Protein AF-A0A0D0E7D3-F1 (afdb_monomer_lite)

Organism: NCBI:txid930991

Structure (mmCIF, N/CA/C/O backbone):
data_AF-A0A0D0E7D3-F1
#
_entry.id   AF-A0A0D0E7D3-F1
#
loop_
_atom_site.group_PDB
_atom_site.id
_atom_site.type_symbol
_atom_site.label_atom_id
_atom_site.label_alt_id
_atom_site.label_comp_id
_atom_site.label_asym_id
_atom_site.label_entity_id
_atom_site.label_seq_id
_atom_site.pdbx_PDB_ins_code
_atom_site.Cartn_x
_atom_site.Cartn_y
_atom_site.Cartn_z
_atom_site.occupancy
_atom_site.B_iso_or_equiv
_atom_site.auth_seq_id
_atom_site.auth_comp_id
_atom_site.auth_asym_id
_atom_site.auth_atom_id
_atom_site.pdbx_PDB_model_num
ATOM 1 N N . MET A 1 1 ? -4.359 12.459 3.719 1.00 89.69 1 MET A N 1
ATOM 2 C CA . MET A 1 1 ? -4.487 11.232 4.545 1.00 89.69 1 MET A CA 1
ATOM 3 C C . MET A 1 1 ? -4.827 9.984 3.732 1.00 89.69 1 MET A C 1
ATOM 5 O O . MET A 1 1 ? -3.896 9.246 3.468 1.00 89.69 1 MET A O 1
ATOM 9 N N . LYS A 1 2 ? -6.066 9.722 3.268 1.00 94.12 2 LYS A N 1
ATOM 10 C CA . LYS A 1 2 ? -6.368 8.498 2.468 1.00 94.12 2 LYS A CA 1
ATOM 11 C C . LYS A 1 2 ? -5.427 8.306 1.263 1.00 94.12 2 LYS A C 1
ATOM 13 O O . LYS A 1 2 ? -4.847 7.239 1.089 1.00 94.12 2 LYS A O 1
ATOM 18 N N . HIS A 1 3 ? -5.173 9.385 0.521 1.00 94.94 3 HIS A N 1
ATOM 19 C CA . HIS A 1 3 ? -4.206 9.424 -0.584 1.00 94.94 3 HIS A CA 1
ATOM 20 C C . HIS A 1 3 ? -2.743 9.122 -0.179 1.00 94.94 3 HIS A C 1
ATOM 22 O O . HIS A 1 3 ? -1.951 8.769 -1.042 1.00 94.94 3 HIS A O 1
ATOM 28 N N . MET A 1 4 ? -2.364 9.238 1.103 1.00 94.81 4 MET A N 1
ATOM 29 C CA . MET A 1 4 ? -1.001 8.936 1.580 1.00 94.81 4 MET A CA 1
ATOM 30 C C . MET A 1 4 ? -0.790 7.422 1.595 1.00 94.81 4 MET A C 1
ATOM 32 O O . MET A 1 4 ? 0.159 6.934 0.995 1.00 94.81 4 MET A O 1
ATOM 36 N N . VAL A 1 5 ? -1.740 6.678 2.175 1.00 94.38 5 VAL A N 1
ATOM 37 C CA . VAL A 1 5 ? -1.776 5.206 2.121 1.00 94.38 5 VAL A CA 1
ATOM 38 C C . VAL A 1 5 ? -1.845 4.723 0.668 1.00 94.38 5 VAL A C 1
ATOM 40 O O . VAL A 1 5 ? -1.131 3.798 0.293 1.00 94.38 5 VAL A O 1
ATOM 43 N N . GLN A 1 6 ? -2.645 5.387 -0.175 1.00 95.06 6 GLN A N 1
ATOM 44 C CA . GLN A 1 6 ? -2.714 5.086 -1.607 1.00 95.06 6 GLN A CA 1
ATOM 45 C C . GLN A 1 6 ? -1.361 5.266 -2.307 1.00 95.06 6 GLN A C 1
ATOM 47 O O . GLN A 1 6 ? -0.907 4.346 -2.983 1.00 95.06 6 GLN A O 1
ATOM 52 N N . GLY A 1 7 ? -0.721 6.428 -2.145 1.00 94.69 7 GLY A N 1
ATOM 53 C CA . GLY A 1 7 ? 0.559 6.749 -2.777 1.00 94.69 7 GLY A CA 1
ATOM 54 C C . GLY A 1 7 ? 1.686 5.837 -2.301 1.00 94.69 7 GLY A C 1
ATOM 55 O O . GLY A 1 7 ? 2.396 5.279 -3.131 1.00 94.69 7 GLY A O 1
ATOM 56 N N . PHE A 1 8 ? 1.781 5.611 -0.987 1.00 94.19 8 PHE A N 1
ATOM 57 C CA . PHE A 1 8 ? 2.756 4.714 -0.364 1.00 94.19 8 PHE A CA 1
ATOM 58 C C . PHE A 1 8 ? 2.651 3.289 -0.925 1.00 94.19 8 PHE A C 1
ATOM 60 O O . PHE A 1 8 ? 3.599 2.781 -1.521 1.00 94.19 8 PHE A O 1
ATOM 67 N N . ILE A 1 9 ? 1.469 2.668 -0.839 1.00 93.94 9 ILE A N 1
ATOM 68 C CA . ILE A 1 9 ? 1.254 1.311 -1.361 1.00 93.94 9 ILE A CA 1
ATOM 69 C C . ILE A 1 9 ? 1.471 1.252 -2.883 1.00 93.94 9 ILE A C 1
ATOM 71 O O . ILE A 1 9 ? 2.051 0.286 -3.370 1.00 93.94 9 ILE A O 1
ATOM 75 N N . THR A 1 10 ? 1.068 2.279 -3.640 1.00 93.81 10 THR A N 1
ATOM 76 C CA . THR A 1 10 ? 1.276 2.316 -5.102 1.00 93.81 10 THR A CA 1
ATOM 77 C C . THR A 1 10 ? 2.759 2.400 -5.466 1.00 93.81 10 THR A C 1
ATOM 79 O O . THR A 1 10 ? 3.205 1.668 -6.346 1.00 93.81 10 THR A O 1
ATOM 82 N N . PHE A 1 11 ? 3.542 3.226 -4.766 1.00 91.50 11 PHE A N 1
ATOM 83 C CA . PHE A 1 11 ? 4.996 3.303 -4.934 1.00 91.50 11 PHE A CA 1
ATOM 84 C C . PHE A 1 11 ? 5.655 1.945 -4.653 1.00 91.50 11 PHE A C 1
ATOM 86 O O . PHE A 1 11 ? 6.347 1.398 -5.515 1.00 91.50 11 PHE A O 1
ATOM 93 N N . HIS A 1 12 ? 5.353 1.343 -3.498 1.00 92.00 12 HIS A N 1
ATOM 94 C CA . HIS A 1 12 ? 5.897 0.037 -3.123 1.00 92.00 12 HIS A CA 1
ATOM 95 C C . HIS A 1 12 ? 5.399 -1.129 -4.001 1.00 92.00 12 HIS A C 1
ATOM 97 O O . HIS A 1 12 ? 6.073 -2.153 -4.046 1.00 92.00 12 HIS A O 1
ATOM 103 N N . TYR A 1 13 ? 4.271 -0.999 -4.713 1.00 92.31 13 TYR A N 1
ATOM 104 C CA . TYR A 1 13 ? 3.780 -2.001 -5.675 1.00 92.31 13 TYR A CA 1
ATOM 105 C C . TYR A 1 13 ? 4.429 -1.876 -7.063 1.00 92.31 13 TYR A C 1
ATOM 107 O O . TYR A 1 13 ? 4.732 -2.881 -7.711 1.00 92.31 13 TYR A O 1
ATOM 115 N N . ARG A 1 14 ? 4.676 -0.644 -7.530 1.00 90.19 14 ARG A N 1
ATOM 116 C CA . ARG A 1 14 ? 5.317 -0.382 -8.833 1.00 90.19 14 ARG A CA 1
ATOM 117 C C . ARG A 1 14 ? 6.794 -0.785 -8.849 1.00 90.19 14 ARG A C 1
ATOM 119 O O . ARG A 1 14 ? 7.278 -1.275 -9.864 1.00 90.19 14 ARG A O 1
ATOM 126 N N . ARG A 1 15 ? 7.492 -0.643 -7.716 1.00 84.88 15 ARG A N 1
ATOM 127 C CA . ARG A 1 15 ? 8.925 -0.968 -7.572 1.00 84.88 15 ARG A CA 1
ATOM 128 C C . ARG A 1 15 ? 9.262 -2.438 -7.929 1.00 84.88 15 ARG A C 1
ATOM 130 O O . ARG A 1 15 ? 10.074 -2.618 -8.829 1.00 84.88 15 ARG A O 1
ATOM 137 N N . PRO A 1 16 ? 8.630 -3.476 -7.337 1.00 82.88 16 PRO A N 1
ATOM 138 C CA . PRO A 1 16 ? 8.908 -4.884 -7.658 1.00 82.88 16 PRO A CA 1
ATOM 139 C C . PRO A 1 16 ? 8.237 -5.403 -8.939 1.00 82.88 16 PRO A C 1
ATOM 141 O O . PRO A 1 16 ? 8.592 -6.484 -9.394 1.00 82.88 16 PRO A O 1
ATOM 144 N N . SER A 1 17 ? 7.265 -4.682 -9.509 1.00 82.88 17 SER A N 1
ATOM 145 C CA . SER A 1 17 ? 6.612 -5.074 -10.770 1.00 82.88 17 SER A CA 1
ATOM 146 C C . SER A 1 17 ? 7.291 -4.499 -12.016 1.00 82.88 17 SER A C 1
ATOM 148 O O . SER A 1 17 ? 6.974 -4.905 -13.129 1.00 82.88 17 SER A O 1
ATOM 150 N N . GLY A 1 18 ? 8.166 -3.496 -11.868 1.00 79.44 18 GLY A N 1
ATOM 151 C CA . GLY A 1 18 ? 8.759 -2.744 -12.985 1.00 79.44 18 GLY A CA 1
ATOM 152 C C . GLY A 1 18 ? 7.759 -1.897 -13.795 1.00 79.44 18 GLY A C 1
ATOM 153 O O . GLY A 1 18 ? 8.159 -1.078 -14.626 1.00 79.44 18 GLY A O 1
ATOM 154 N N . MET A 1 19 ? 6.454 -2.049 -13.549 1.00 80.62 19 MET A N 1
ATOM 155 C CA . MET A 1 19 ? 5.384 -1.373 -14.272 1.00 80.62 19 MET A CA 1
ATOM 156 C C . MET A 1 19 ? 5.261 0.079 -13.803 1.00 80.62 19 MET A C 1
ATOM 158 O O . MET A 1 19 ? 4.629 0.360 -12.783 1.00 80.62 19 MET A O 1
ATOM 162 N N . LYS A 1 20 ? 5.806 1.018 -14.588 1.00 77.81 20 LYS A N 1
ATOM 163 C CA . LYS A 1 20 ? 5.724 2.470 -14.319 1.00 77.81 20 LYS A CA 1
ATOM 164 C C . LYS A 1 20 ? 4.307 2.947 -14.011 1.00 77.81 20 LYS A C 1
ATOM 166 O O . LYS A 1 20 ? 4.143 3.770 -13.117 1.00 77.81 20 LYS A O 1
ATOM 171 N N . ASP A 1 21 ? 3.315 2.372 -14.689 1.00 80.38 21 ASP A N 1
ATOM 172 C CA . ASP A 1 21 ? 1.892 2.703 -14.565 1.00 80.38 21 ASP A CA 1
ATOM 173 C C . ASP A 1 21 ? 1.055 1.587 -13.923 1.00 80.38 21 ASP A C 1
ATOM 175 O O . ASP A 1 21 ? -0.174 1.612 -13.971 1.00 80.38 21 ASP A O 1
ATOM 179 N N . GLY A 1 22 ? 1.709 0.628 -13.254 1.00 81.56 22 GLY A N 1
ATOM 180 C CA . GLY A 1 22 ? 1.050 -0.486 -12.572 1.00 81.56 22 GLY A CA 1
ATOM 181 C C . GLY A 1 22 ? -0.048 -0.014 -11.614 1.00 81.56 22 GLY A C 1
ATOM 182 O O . GLY A 1 22 ? 0.172 0.871 -10.778 1.00 81.56 22 GLY A O 1
ATOM 183 N N . SER A 1 23 ? -1.240 -0.596 -11.749 1.00 89.38 23 SER A N 1
ATOM 184 C CA . SER A 1 23 ? -2.366 -0.363 -10.843 1.00 89.38 23 SER A CA 1
ATOM 185 C C . SER A 1 23 ? -2.335 -1.375 -9.701 1.00 89.38 23 SER A C 1
ATOM 187 O O . SER A 1 23 ? -2.056 -2.554 -9.917 1.00 89.38 23 SER A O 1
ATOM 189 N N . VAL A 1 24 ? -2.616 -0.920 -8.480 1.00 92.75 24 VAL A N 1
ATOM 190 C CA . VAL A 1 24 ? -2.632 -1.778 -7.289 1.00 92.75 24 VAL A CA 1
ATOM 191 C C . VAL A 1 24 ? -3.902 -2.646 -7.307 1.00 92.75 24 VAL A C 1
ATOM 193 O O . VAL A 1 24 ? -5.003 -2.089 -7.324 1.00 92.75 24 VAL A O 1
ATOM 196 N N . PRO A 1 25 ? -3.802 -3.989 -7.254 1.00 93.44 25 PRO A N 1
ATOM 197 C CA . PRO A 1 25 ? -4.956 -4.890 -7.269 1.00 93.44 25 PRO A CA 1
ATOM 198 C C . PRO A 1 25 ? -5.633 -4.943 -5.886 1.00 93.44 25 PRO A C 1
ATOM 200 O O . PRO A 1 25 ? -5.600 -5.956 -5.188 1.00 93.44 25 PRO A O 1
ATOM 203 N N . TRP A 1 26 ? -6.225 -3.821 -5.456 1.00 93.94 26 TRP A N 1
ATOM 204 C CA . TRP A 1 26 ? -6.774 -3.618 -4.105 1.00 93.94 26 TRP A CA 1
ATOM 205 C C . TRP A 1 26 ? -7.766 -4.699 -3.670 1.00 93.94 26 TRP A C 1
ATOM 207 O O . TRP A 1 26 ? -7.747 -5.122 -2.516 1.00 93.94 26 TRP A O 1
ATOM 217 N N . MET A 1 27 ? -8.623 -5.162 -4.584 1.00 92.44 27 MET A N 1
ATOM 218 C CA . MET A 1 27 ? -9.609 -6.200 -4.285 1.00 92.44 27 MET A CA 1
ATOM 219 C C . MET A 1 27 ? -8.918 -7.522 -3.931 1.00 92.44 27 MET A C 1
ATOM 221 O O . MET A 1 27 ? -9.208 -8.101 -2.885 1.00 92.44 27 MET A O 1
ATOM 225 N N . GLN A 1 28 ? -7.947 -7.943 -4.742 1.00 92.88 28 GLN A N 1
ATOM 226 C CA . GLN A 1 28 ? -7.169 -9.162 -4.542 1.00 92.88 28 GLN A CA 1
ATOM 227 C C . GLN A 1 28 ? -6.240 -9.051 -3.323 1.00 92.88 28 GLN A C 1
ATOM 229 O O . GLN A 1 28 ? -6.144 -9.993 -2.549 1.00 92.88 28 GLN A O 1
ATOM 234 N N . ILE A 1 29 ? -5.629 -7.889 -3.073 1.00 92.19 29 ILE A N 1
ATOM 235 C CA . ILE A 1 29 ? -4.854 -7.631 -1.846 1.00 92.19 29 ILE A CA 1
ATOM 236 C C . ILE A 1 29 ? -5.746 -7.718 -0.598 1.00 92.19 29 ILE A C 1
ATOM 238 O O . ILE A 1 29 ? -5.302 -8.196 0.446 1.00 92.19 29 ILE A O 1
ATOM 242 N N . SER A 1 30 ? -7.016 -7.313 -0.692 1.00 89.62 30 SER A N 1
ATOM 243 C CA . 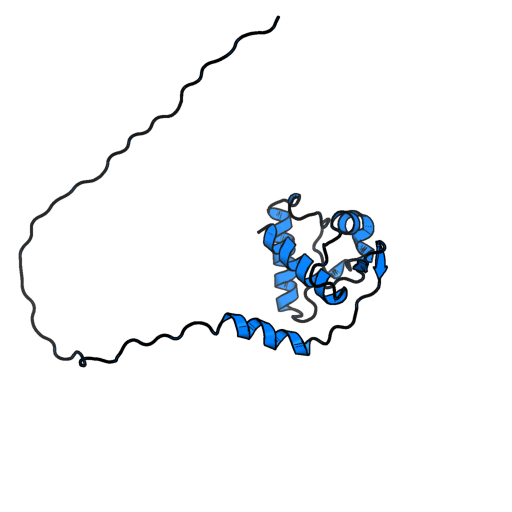SER A 1 30 ? -7.951 -7.416 0.431 1.00 89.62 30 SER A CA 1
ATOM 244 C C . SER A 1 30 ? -8.412 -8.855 0.715 1.00 89.62 30 SER A C 1
ATOM 246 O O . SER A 1 30 ? -8.736 -9.158 1.862 1.00 89.62 30 SER A O 1
ATOM 248 N N . THR A 1 31 ? -8.441 -9.751 -0.281 1.00 90.88 31 THR A N 1
ATOM 249 C CA . THR A 1 31 ? -8.902 -11.147 -0.125 1.00 90.88 31 THR A CA 1
ATOM 250 C C . THR A 1 31 ? -7.760 -12.146 0.075 1.00 90.88 31 THR A C 1
ATOM 252 O O . THR A 1 31 ? -7.858 -13.014 0.934 1.00 90.88 31 THR A O 1
ATOM 255 N N . GLN A 1 32 ? -6.662 -11.992 -0.662 1.00 91.50 32 GLN A N 1
ATOM 256 C CA . GLN A 1 32 ? -5.494 -12.885 -0.735 1.00 91.50 32 GLN A CA 1
ATOM 257 C C . GLN A 1 32 ? -4.248 -12.239 -0.087 1.00 91.50 32 GLN A C 1
ATOM 259 O O . GLN A 1 32 ? -3.116 -12.416 -0.532 1.00 91.50 32 GLN A O 1
ATOM 264 N N . ARG A 1 33 ? -4.452 -11.422 0.960 1.00 91.00 33 ARG A N 1
ATOM 265 C CA . ARG A 1 33 ? -3.453 -10.510 1.564 1.00 91.00 33 ARG A CA 1
ATOM 266 C C . ARG A 1 33 ? -2.061 -11.121 1.776 1.00 91.00 33 ARG A C 1
ATOM 268 O O . ARG A 1 33 ? -1.069 -10.451 1.506 1.00 91.00 33 ARG A O 1
ATOM 275 N N . SER A 1 34 ? -2.000 -12.361 2.266 1.00 91.25 34 SER A N 1
ATOM 276 C CA . SER A 1 34 ? -0.775 -13.129 2.558 1.00 91.25 34 SER A CA 1
ATOM 277 C C . SER A 1 34 ? 0.181 -13.259 1.376 1.00 91.25 34 SER A C 1
ATOM 279 O O . SER A 1 34 ? 1.400 -13.339 1.560 1.00 91.25 34 SER A O 1
ATOM 281 N N . ASP A 1 35 ? -0.375 -13.292 0.172 1.00 93.25 35 ASP A N 1
ATOM 282 C CA . ASP A 1 35 ? 0.330 -13.669 -1.048 1.00 93.25 35 ASP A CA 1
ATOM 283 C C . ASP A 1 35 ? 1.067 -12.445 -1.606 1.00 93.25 35 ASP A C 1
ATOM 285 O O . ASP A 1 35 ? 2.183 -12.556 -2.107 1.00 93.25 35 ASP A O 1
ATOM 289 N N . TYR A 1 36 ? 0.481 -11.261 -1.397 1.00 92.62 36 TYR A N 1
ATOM 290 C CA . TYR A 1 36 ? 1.034 -9.954 -1.751 1.00 92.62 36 TYR A CA 1
ATOM 291 C C . TYR A 1 36 ? 1.895 -9.351 -0.645 1.00 92.62 36 TYR A C 1
ATOM 293 O O . TYR A 1 36 ? 2.906 -8.729 -0.944 1.00 92.62 36 TYR A O 1
ATOM 301 N N . ILE A 1 37 ? 1.496 -9.461 0.626 1.00 92.62 37 ILE A N 1
ATOM 302 C CA . ILE A 1 37 ? 2.081 -8.688 1.730 1.00 92.62 37 ILE A CA 1
ATOM 303 C C . ILE A 1 37 ? 2.316 -9.614 2.927 1.00 92.62 37 ILE A C 1
ATOM 305 O O . ILE A 1 37 ? 1.390 -10.221 3.466 1.00 92.62 37 ILE A O 1
ATOM 309 N N . SER A 1 38 ? 3.569 -9.696 3.384 1.00 90.31 38 SER A N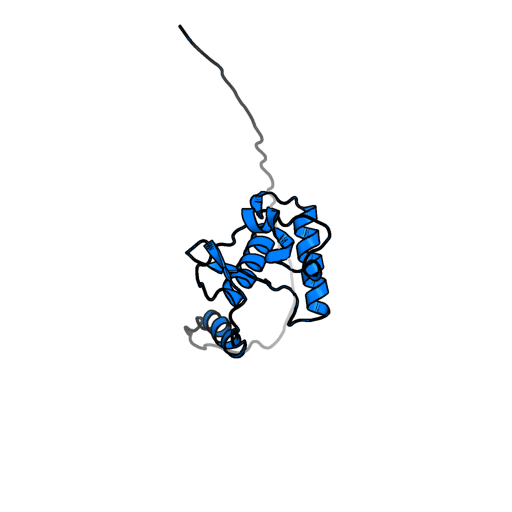 1
ATOM 310 C CA . SER A 1 38 ? 3.890 -10.403 4.630 1.00 90.31 38 SER A CA 1
ATOM 311 C C . SER A 1 38 ? 3.232 -9.702 5.821 1.00 90.31 38 SER A C 1
ATOM 313 O O . SER A 1 38 ? 3.312 -8.478 5.940 1.00 90.31 38 SER A O 1
ATOM 315 N N . GLY A 1 39 ? 2.632 -10.472 6.735 1.00 88.62 39 GLY A N 1
ATOM 316 C CA . GLY A 1 39 ? 1.903 -9.938 7.893 1.00 88.62 39 GLY A CA 1
ATOM 317 C C . GLY A 1 39 ? 2.713 -8.968 8.763 1.00 88.62 39 GLY A C 1
ATOM 318 O O . GLY A 1 39 ? 2.128 -8.078 9.366 1.00 88.62 39 GLY A O 1
ATOM 319 N N . LYS A 1 40 ? 4.052 -9.062 8.750 1.00 89.69 40 LYS A N 1
ATOM 320 C CA . LYS A 1 40 ? 4.956 -8.144 9.464 1.00 89.69 40 LYS A CA 1
ATOM 321 C C . LYS A 1 40 ? 4.877 -6.677 9.003 1.00 89.69 40 LYS A C 1
ATOM 323 O O . LYS A 1 40 ? 5.358 -5.810 9.729 1.00 89.69 40 LYS A O 1
ATOM 328 N N . TYR A 1 41 ? 4.338 -6.399 7.809 1.00 89.50 41 TYR A N 1
ATOM 329 C CA . TYR A 1 41 ? 4.272 -5.059 7.200 1.00 89.50 41 TYR A CA 1
ATOM 330 C C . TYR A 1 41 ? 2.925 -4.340 7.383 1.00 89.50 41 TYR A C 1
ATOM 332 O O . TYR A 1 41 ? 2.748 -3.248 6.845 1.00 89.50 41 TYR A O 1
ATOM 340 N N . LEU A 1 42 ? 1.974 -4.914 8.124 1.00 84.56 42 LEU A N 1
ATOM 341 C CA . LEU A 1 42 ? 0.675 -4.293 8.391 1.00 84.56 42 LEU A CA 1
ATOM 342 C C . LEU A 1 42 ? 0.350 -4.358 9.885 1.00 84.56 42 LEU A C 1
ATOM 344 O O . LEU A 1 42 ? 0.554 -5.393 10.518 1.00 84.56 42 LEU A O 1
ATOM 348 N N . SER A 1 43 ? -0.217 -3.277 10.422 1.00 78.56 43 SER A N 1
ATOM 349 C CA . SER A 1 43 ? -0.885 -3.305 11.722 1.00 78.56 43 SER A CA 1
ATOM 350 C C . SER A 1 43 ? -2.128 -4.211 11.680 1.00 78.56 43 SER A C 1
ATOM 352 O O . SER A 1 43 ? -2.547 -4.691 10.619 1.00 78.56 43 SER A O 1
ATOM 354 N N . GLN A 1 44 ? -2.720 -4.488 12.846 1.00 70.69 44 GLN A N 1
ATOM 355 C CA . GLN A 1 44 ? -3.925 -5.315 12.945 1.00 70.69 44 GLN A CA 1
ATOM 356 C C . GLN A 1 44 ? -5.084 -4.685 12.158 1.00 70.69 44 GLN A C 1
ATOM 358 O O . GLN A 1 44 ? -5.658 -3.676 12.559 1.00 70.69 44 GLN A O 1
ATOM 363 N N . GLY A 1 45 ? -5.429 -5.298 11.027 1.00 72.25 45 GLY A N 1
ATOM 364 C CA . GLY A 1 45 ? -6.465 -4.803 10.132 1.00 72.25 45 GLY A CA 1
ATOM 365 C C . GLY A 1 45 ? -6.433 -5.472 8.759 1.00 72.25 45 GLY A C 1
ATOM 366 O O . GLY A 1 45 ? -5.570 -6.303 8.444 1.00 72.25 45 GLY A O 1
ATOM 367 N N . LYS A 1 46 ? -7.400 -5.088 7.924 1.00 80.94 46 LYS A N 1
ATOM 368 C CA . LYS A 1 46 ? -7.534 -5.529 6.534 1.00 80.94 46 LYS A CA 1
ATOM 369 C C . LYS A 1 46 ? -7.185 -4.349 5.630 1.00 80.94 46 LYS A C 1
ATOM 371 O O . LYS A 1 46 ? -7.806 -3.297 5.739 1.00 80.94 46 LYS A O 1
ATOM 376 N N . LEU A 1 47 ? -6.191 -4.505 4.752 1.00 86.31 47 LEU A N 1
ATOM 377 C CA . LEU A 1 47 ? -5.812 -3.449 3.810 1.00 86.31 47 LEU A CA 1
ATOM 378 C C . LEU A 1 47 ? -6.845 -3.387 2.676 1.00 86.31 47 LEU A C 1
ATOM 380 O O . LEU A 1 47 ? -6.698 -4.032 1.639 1.00 86.31 47 LEU A O 1
ATOM 384 N N . TRP A 1 48 ? -7.928 -2.653 2.917 1.00 88.81 48 TRP A N 1
ATOM 385 C CA . TRP A 1 48 ? -8.901 -2.292 1.892 1.00 88.81 48 TRP A CA 1
ATOM 386 C C . TRP A 1 48 ? -8.348 -1.202 0.966 1.00 88.81 48 TRP A C 1
ATOM 388 O O . TRP A 1 48 ? -7.374 -0.514 1.270 1.00 88.81 48 TRP A O 1
ATOM 398 N N . GLU A 1 49 ? -9.044 -1.008 -0.150 1.00 92.00 49 GLU A N 1
ATOM 399 C CA . GLU A 1 49 ? -8.907 0.168 -1.006 1.00 92.00 49 GLU A CA 1
ATOM 400 C C . GLU A 1 49 ? -8.980 1.479 -0.177 1.00 92.00 49 GLU A C 1
ATOM 402 O O . GLU A 1 49 ? -9.876 1.613 0.664 1.00 92.00 49 GLU A O 1
ATOM 407 N N . PRO A 1 50 ? -8.099 2.476 -0.403 1.00 91.62 50 PRO A N 1
ATOM 408 C CA . PRO A 1 50 ? -7.983 3.665 0.453 1.00 91.62 50 PRO A CA 1
ATOM 409 C C . PRO A 1 50 ? -9.261 4.501 0.596 1.00 91.62 50 PRO A C 1
ATOM 411 O O . PRO A 1 50 ? -9.452 5.167 1.616 1.00 91.62 50 PRO A O 1
ATOM 414 N N . SER A 1 51 ? -10.153 4.444 -0.395 1.00 91.19 51 SER A N 1
ATOM 415 C CA . SER A 1 51 ? -11.492 5.043 -0.365 1.00 91.19 51 SER A CA 1
ATOM 416 C C . SER A 1 51 ? -12.346 4.517 0.799 1.00 91.19 51 SER A C 1
ATOM 418 O O . SER A 1 51 ? -13.056 5.302 1.430 1.00 91.19 51 SER A O 1
ATOM 420 N N . LYS A 1 52 ? -12.214 3.231 1.151 1.00 92.00 52 LYS A N 1
ATOM 421 C CA . LYS A 1 52 ? -13.048 2.503 2.126 1.00 92.00 52 LYS A CA 1
ATOM 422 C C . LYS A 1 52 ? -12.531 2.569 3.570 1.00 92.00 52 LYS A C 1
ATOM 424 O O . LYS A 1 52 ? -13.309 2.356 4.491 1.00 92.00 52 LYS A O 1
ATOM 429 N N . LEU A 1 53 ? -11.259 2.921 3.781 1.00 91.44 53 LEU A N 1
ATOM 430 C CA . LEU A 1 53 ? -10.649 3.009 5.118 1.00 91.44 53 LEU A CA 1
ATOM 431 C C . LEU A 1 53 ? -11.285 4.104 6.002 1.00 91.44 53 LEU A C 1
ATOM 433 O O . LEU A 1 53 ? -11.637 5.189 5.527 1.00 91.44 53 LEU A O 1
ATOM 437 N N . GLN A 1 54 ? -11.366 3.871 7.310 1.00 92.50 54 GLN A N 1
ATOM 438 C CA . GLN A 1 54 ? -11.730 4.867 8.324 1.00 92.50 54 GLN A CA 1
ATOM 439 C C . GLN A 1 54 ? -10.516 5.721 8.735 1.00 92.50 54 GLN A C 1
ATOM 441 O O . GLN A 1 54 ? -9.366 5.300 8.602 1.00 92.50 54 GLN A O 1
ATOM 446 N N . LYS A 1 55 ? -10.749 6.918 9.305 1.00 92.94 55 LYS A N 1
ATOM 447 C CA . LYS A 1 55 ? -9.669 7.822 9.773 1.00 92.94 55 LYS A CA 1
ATOM 448 C C . LYS A 1 55 ? -8.690 7.114 10.726 1.00 92.94 55 LYS A C 1
ATOM 450 O O . LYS A 1 55 ? -7.486 7.288 10.579 1.00 92.94 55 LYS A O 1
ATOM 455 N N . LYS A 1 56 ? -9.205 6.288 11.645 1.00 92.75 56 LYS A N 1
ATOM 456 C CA . LYS A 1 56 ? -8.409 5.519 12.620 1.00 92.75 56 LYS A CA 1
ATOM 457 C C . LYS A 1 56 ? -7.489 4.476 11.968 1.00 92.75 56 LYS A C 1
ATOM 459 O O . LYS A 1 56 ? -6.350 4.329 12.386 1.00 92.75 56 LYS A O 1
ATOM 464 N N . GLU A 1 57 ? -7.954 3.805 10.912 1.00 92.44 57 GLU A N 1
ATOM 465 C CA . GLU A 1 57 ? -7.175 2.796 10.180 1.00 92.44 57 GLU A CA 1
ATOM 466 C C . GLU A 1 57 ? -6.066 3.461 9.360 1.00 92.44 57 GLU A C 1
ATOM 468 O O . GLU A 1 57 ? -4.922 3.022 9.390 1.00 92.44 57 GLU A O 1
ATOM 473 N N . VAL A 1 58 ? -6.384 4.576 8.689 1.00 93.12 58 VAL A N 1
ATOM 474 C CA . VAL A 1 58 ? -5.400 5.382 7.948 1.00 93.12 58 VAL A CA 1
ATOM 475 C C . VAL A 1 58 ? -4.289 5.891 8.869 1.00 93.12 58 VAL A C 1
ATOM 477 O O . VAL A 1 58 ? -3.127 5.836 8.483 1.00 93.12 58 VAL A O 1
ATOM 480 N N . ILE A 1 59 ? -4.629 6.359 10.075 1.00 93.88 59 ILE A N 1
ATOM 481 C CA . ILE A 1 59 ? -3.634 6.769 11.076 1.00 93.88 59 ILE A CA 1
ATOM 482 C C . ILE A 1 59 ? -2.808 5.552 11.519 1.00 93.88 59 ILE A C 1
ATOM 484 O O . ILE A 1 59 ? -1.594 5.576 11.355 1.00 93.88 59 ILE A O 1
ATOM 488 N N . SER A 1 60 ? -3.445 4.456 11.949 1.00 93.56 60 SER A N 1
ATOM 489 C CA . SER A 1 60 ? -2.746 3.240 12.398 1.00 93.56 60 SER A CA 1
ATOM 490 C C . SER A 1 60 ? -1.737 2.699 11.377 1.00 93.56 60 SER A C 1
ATOM 492 O O . SER A 1 60 ? -0.622 2.356 11.764 1.00 93.56 60 SER A O 1
ATOM 494 N N . PHE A 1 61 ? -2.080 2.652 10.083 1.00 93.50 61 PHE A N 1
ATOM 495 C CA . PHE A 1 61 ? -1.136 2.216 9.047 1.00 93.50 61 PHE A CA 1
ATOM 496 C C . PHE A 1 61 ? 0.049 3.180 8.889 1.00 93.50 61 PHE A C 1
ATOM 498 O O . PHE A 1 61 ? 1.191 2.731 8.830 1.00 93.50 61 PHE A O 1
ATOM 505 N N . LEU A 1 62 ? -0.202 4.494 8.847 1.00 93.19 62 LEU A N 1
ATOM 506 C CA . LEU A 1 62 ? 0.855 5.497 8.677 1.00 93.19 62 LEU A CA 1
ATOM 507 C C . LEU A 1 62 ? 1.804 5.549 9.882 1.00 93.19 62 LEU A C 1
ATOM 509 O O . LEU A 1 62 ? 3.011 5.675 9.698 1.00 93.19 62 LEU A O 1
ATOM 513 N N . GLU A 1 63 ? 1.286 5.404 11.102 1.00 94.50 63 GLU A N 1
ATOM 514 C CA . GLU A 1 63 ? 2.107 5.337 12.314 1.00 94.50 63 GLU A CA 1
ATOM 515 C C . GLU A 1 63 ? 2.927 4.046 12.376 1.00 94.50 63 GLU A C 1
ATOM 517 O O . GLU A 1 63 ? 4.132 4.096 12.612 1.00 94.50 63 GLU A O 1
ATOM 522 N N . PHE A 1 64 ? 2.318 2.902 12.054 1.00 93.75 64 PHE A N 1
ATOM 523 C CA . PHE A 1 64 ? 3.015 1.617 11.991 1.00 93.75 64 PHE A CA 1
ATOM 524 C C . PHE A 1 64 ? 4.163 1.615 10.966 1.00 93.75 64 PHE A C 1
ATOM 526 O O . PHE A 1 64 ? 5.227 1.055 11.233 1.00 93.75 64 PHE A O 1
ATOM 533 N N . TRP A 1 65 ? 3.990 2.261 9.807 1.00 94.00 65 TRP A N 1
ATOM 534 C CA . TRP A 1 65 ? 5.068 2.406 8.823 1.00 94.00 65 TRP A CA 1
ATOM 535 C C . TRP A 1 65 ? 6.128 3.426 9.254 1.00 94.00 65 TRP A C 1
ATOM 537 O O . TRP A 1 65 ? 7.308 3.102 9.175 1.00 94.00 65 TRP A O 1
ATOM 547 N N . ARG A 1 66 ? 5.746 4.584 9.809 1.00 93.56 66 ARG A N 1
ATOM 548 C CA . ARG A 1 66 ? 6.679 5.569 10.400 1.00 93.56 66 ARG A CA 1
ATOM 549 C C . ARG A 1 66 ? 7.570 4.945 11.479 1.00 93.56 66 ARG A C 1
ATOM 551 O O . ARG A 1 66 ? 8.757 5.242 11.565 1.00 93.56 66 ARG A O 1
ATOM 558 N N . ASP A 1 67 ? 7.009 4.087 12.324 1.00 92.94 67 ASP A N 1
ATOM 559 C CA . ASP A 1 67 ? 7.753 3.514 13.447 1.00 92.94 67 ASP A CA 1
ATOM 560 C C . ASP A 1 67 ? 8.595 2.293 13.016 1.00 92.94 67 ASP A C 1
ATOM 562 O O . ASP A 1 67 ? 9.657 2.035 13.589 1.00 92.94 67 ASP A O 1
ATOM 566 N N . ARG A 1 68 ? 8.230 1.638 11.901 1.00 91.19 68 ARG A N 1
ATOM 567 C CA . ARG A 1 68 ? 9.132 0.748 11.147 1.00 91.19 68 ARG A CA 1
ATOM 568 C C . ARG A 1 68 ? 10.276 1.502 10.468 1.00 91.19 68 ARG A C 1
ATOM 570 O O . ARG A 1 68 ? 11.398 1.019 10.518 1.00 91.19 68 ARG A O 1
ATOM 577 N N . GLU A 1 69 ? 10.025 2.667 9.878 1.00 91.88 69 GLU A N 1
ATOM 578 C CA . GLU A 1 69 ? 11.032 3.497 9.195 1.00 91.88 69 GLU A CA 1
ATOM 579 C C . GLU A 1 69 ? 12.156 3.946 10.141 1.00 91.88 69 GLU A C 1
ATOM 581 O O . GLU A 1 69 ? 13.326 3.878 9.778 1.00 91.88 69 GLU A O 1
ATOM 586 N N . LYS A 1 70 ? 11.821 4.278 11.395 1.00 91.56 70 LYS A N 1
ATOM 587 C CA . LYS A 1 70 ? 12.801 4.524 12.475 1.00 91.56 70 LYS A CA 1
ATOM 588 C C . LYS A 1 70 ? 13.657 3.302 12.839 1.00 91.56 70 LYS A C 1
ATOM 590 O O . LYS A 1 70 ? 14.716 3.472 13.433 1.00 91.56 70 LYS A O 1
ATOM 595 N N . SER A 1 71 ? 13.167 2.095 12.555 1.00 90.56 71 SER A N 1
ATOM 596 C CA . SER A 1 71 ? 13.770 0.824 12.979 1.00 90.56 71 SER A CA 1
ATOM 597 C C . SER A 1 71 ? 14.605 0.172 11.870 1.00 90.56 71 SER A C 1
ATOM 599 O O . SER A 1 71 ? 15.660 -0.391 12.141 1.00 90.56 71 SER A O 1
ATOM 601 N N . ASP A 1 72 ? 14.128 0.237 10.624 1.00 89.19 72 ASP A N 1
ATOM 602 C CA . ASP A 1 72 ? 14.784 -0.297 9.429 1.00 89.19 72 ASP A CA 1
ATOM 603 C C . ASP A 1 72 ? 14.318 0.496 8.190 1.00 89.19 72 ASP A C 1
ATOM 605 O O . ASP A 1 72 ? 13.282 0.210 7.577 1.00 89.19 72 ASP A O 1
ATOM 609 N N . LEU A 1 73 ? 15.115 1.506 7.825 1.00 84.56 73 LEU A N 1
ATOM 610 C CA . LEU A 1 73 ? 14.894 2.402 6.681 1.00 84.56 73 LEU A CA 1
ATOM 611 C C . LEU A 1 73 ? 14.791 1.663 5.333 1.00 84.56 73 LEU A C 1
ATOM 613 O O . LEU A 1 73 ? 14.142 2.157 4.412 1.00 84.56 73 LEU A O 1
ATOM 617 N N . ALA A 1 74 ? 15.413 0.487 5.192 1.00 83.38 74 ALA A N 1
ATOM 618 C CA . ALA A 1 74 ? 15.402 -0.280 3.945 1.00 83.38 74 ALA A CA 1
ATOM 619 C C . ALA A 1 74 ? 14.158 -1.180 3.806 1.00 83.38 74 ALA A C 1
ATOM 621 O O . ALA A 1 74 ? 13.823 -1.625 2.707 1.00 83.38 74 ALA A O 1
ATOM 622 N N . ASN A 1 75 ? 13.464 -1.450 4.913 1.00 87.62 75 ASN A N 1
ATOM 623 C CA . ASN A 1 75 ? 12.518 -2.561 5.061 1.00 87.62 75 ASN A CA 1
ATOM 624 C C . ASN A 1 75 ? 11.169 -2.094 5.626 1.00 87.62 75 ASN A C 1
ATOM 626 O O . ASN A 1 75 ? 10.451 -2.871 6.262 1.00 87.62 75 ASN A O 1
ATOM 630 N N . VAL A 1 76 ? 10.820 -0.819 5.424 1.00 91.88 76 VAL A N 1
ATOM 631 C CA . VAL A 1 76 ? 9.570 -0.217 5.916 1.00 91.88 76 VAL A CA 1
ATOM 632 C C . VAL A 1 76 ? 8.362 -1.038 5.456 1.00 91.88 76 VAL A C 1
ATOM 634 O O . VAL A 1 76 ? 7.540 -1.462 6.273 1.00 91.88 76 VAL A O 1
ATOM 637 N N . PHE A 1 77 ? 8.302 -1.325 4.153 1.00 92.06 77 PHE A N 1
ATOM 638 C CA . PHE A 1 77 ? 7.245 -2.092 3.505 1.00 92.06 77 PHE A CA 1
ATOM 639 C C . PHE A 1 77 ? 7.753 -2.714 2.192 1.00 92.06 77 PHE A C 1
ATOM 641 O O . PHE A 1 77 ? 8.473 -2.062 1.436 1.00 92.06 77 PHE A O 1
ATOM 648 N N . THR A 1 78 ? 7.348 -3.948 1.869 1.00 91.31 78 THR A N 1
ATOM 649 C CA . THR A 1 78 ? 7.528 -4.499 0.514 1.00 91.31 78 THR A CA 1
ATOM 650 C C . THR A 1 78 ? 6.448 -5.515 0.142 1.00 91.31 78 THR A C 1
ATOM 652 O O . THR A 1 78 ? 5.869 -6.175 1.012 1.00 91.31 78 THR A O 1
ATOM 655 N N . PHE A 1 79 ? 6.206 -5.663 -1.161 1.00 92.44 79 PHE A N 1
ATOM 656 C CA . PHE A 1 79 ? 5.358 -6.717 -1.712 1.00 92.44 79 PHE A CA 1
ATOM 657 C C . PHE A 1 79 ? 6.155 -8.015 -1.913 1.00 92.44 79 PHE A C 1
ATOM 659 O O . PHE A 1 79 ? 7.280 -8.000 -2.402 1.00 92.44 79 PHE A O 1
ATOM 666 N N . ARG A 1 80 ? 5.544 -9.146 -1.552 1.00 92.50 80 ARG A N 1
ATOM 667 C CA . ARG A 1 80 ? 6.034 -10.508 -1.809 1.00 92.50 80 ARG A CA 1
ATOM 668 C C . ARG A 1 80 ? 5.816 -10.950 -3.253 1.00 92.50 80 ARG A C 1
ATOM 670 O O . ARG A 1 80 ? 6.625 -11.712 -3.753 1.00 92.50 80 ARG A O 1
ATOM 677 N N . LYS A 1 81 ? 4.715 -10.519 -3.872 1.00 93.31 81 LYS A N 1
ATOM 678 C CA . LYS A 1 81 ? 4.323 -10.826 -5.254 1.00 93.31 81 LYS A CA 1
ATOM 679 C C . LYS A 1 81 ? 3.508 -9.676 -5.846 1.00 93.31 81 LYS A C 1
ATOM 681 O O . LYS A 1 81 ? 2.885 -8.903 -5.112 1.00 93.31 81 LYS A O 1
ATOM 686 N N . TRP A 1 82 ? 3.481 -9.601 -7.171 1.00 92.69 82 TRP A N 1
ATOM 687 C CA . TRP A 1 82 ? 2.667 -8.681 -7.970 1.00 92.69 82 TRP A CA 1
ATOM 688 C C . TRP A 1 82 ? 1.821 -9.466 -8.984 1.00 92.69 82 TRP A C 1
ATOM 690 O O . TRP A 1 82 ? 2.057 -10.653 -9.198 1.00 92.69 82 TRP A O 1
ATOM 700 N N . ARG A 1 83 ? 0.807 -8.834 -9.588 1.00 90.81 83 ARG A N 1
ATOM 701 C CA . ARG A 1 83 ? 0.095 -9.395 -10.749 1.00 90.81 83 ARG A CA 1
ATOM 702 C C . ARG A 1 83 ? 0.547 -8.729 -12.039 1.00 90.81 83 ARG A C 1
ATOM 704 O O . ARG A 1 83 ? 0.553 -7.499 -12.111 1.00 90.81 83 ARG A O 1
ATOM 711 N N . ASP A 1 84 ? 0.868 -9.551 -13.033 1.00 89.56 84 ASP A N 1
ATOM 712 C CA . ASP A 1 84 ? 1.179 -9.109 -14.392 1.00 89.56 84 ASP A CA 1
ATOM 713 C C . ASP A 1 84 ? -0.082 -8.833 -15.237 1.00 89.56 84 ASP A C 1
ATOM 715 O O . ASP A 1 84 ? -1.215 -8.897 -14.752 1.00 89.56 84 ASP A O 1
ATOM 719 N N . THR A 1 85 ? 0.112 -8.509 -16.517 1.00 86.75 85 THR A N 1
ATOM 720 C CA . THR A 1 85 ? -0.964 -8.205 -17.476 1.00 86.75 85 THR A CA 1
ATOM 721 C C . THR A 1 85 ? -1.829 -9.409 -17.856 1.00 86.75 85 THR A C 1
ATOM 723 O O . THR A 1 85 ? -2.947 -9.209 -18.322 1.00 86.75 85 THR A O 1
ATOM 726 N N . THR A 1 86 ? -1.366 -10.643 -17.625 1.00 88.75 86 THR A N 1
ATOM 727 C CA . THR A 1 86 ? -2.194 -11.862 -17.730 1.00 88.75 86 THR A CA 1
ATOM 728 C C . THR A 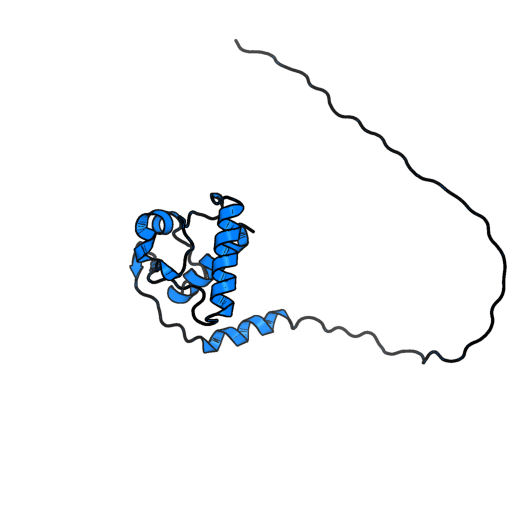1 86 ? -3.014 -12.105 -16.459 1.00 88.75 86 THR A C 1
ATOM 730 O O . THR A 1 86 ? -3.911 -12.945 -16.436 1.00 88.75 86 THR A O 1
ATOM 733 N N . GLY A 1 87 ? -2.711 -11.365 -15.387 1.00 87.38 87 GLY A N 1
ATOM 734 C CA . GLY A 1 87 ? -3.240 -11.576 -14.049 1.00 87.38 87 GLY A CA 1
ATOM 735 C C . GLY A 1 87 ? -2.466 -12.618 -13.237 1.00 87.38 87 GLY A C 1
ATOM 736 O O . GLY A 1 87 ? -2.900 -12.926 -12.126 1.00 87.38 87 GLY A O 1
ATOM 737 N N . THR A 1 88 ? -1.343 -13.152 -13.724 1.00 91.75 88 THR A N 1
ATOM 738 C CA . THR A 1 88 ? -0.557 -14.188 -13.028 1.00 91.75 88 THR A CA 1
ATOM 739 C C . THR A 1 88 ? 0.232 -13.594 -11.855 1.00 91.75 88 THR A C 1
ATOM 741 O O . THR A 1 88 ? 0.642 -12.436 -11.900 1.00 91.75 88 THR A O 1
ATOM 744 N N . LEU A 1 89 ? 0.401 -14.364 -10.771 1.00 93.75 89 LEU A N 1
ATOM 745 C CA . LEU A 1 89 ? 1.061 -13.931 -9.528 1.00 93.75 89 LEU A CA 1
ATOM 746 C C . LEU A 1 89 ? 2.584 -14.154 -9.571 1.00 93.75 89 LEU A C 1
ATOM 748 O O . LEU A 1 89 ? 3.084 -15.219 -9.201 1.00 93.75 89 LEU A O 1
ATOM 752 N N . GLN A 1 90 ? 3.307 -13.112 -9.970 1.00 93.88 90 GLN A N 1
ATOM 753 C CA . GLN A 1 90 ? 4.750 -13.127 -10.195 1.00 93.88 90 GLN 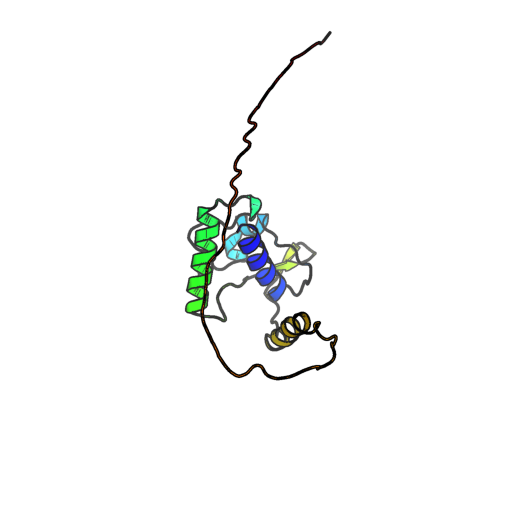A CA 1
ATOM 754 C C . GLN A 1 90 ? 5.548 -12.684 -8.963 1.00 93.88 90 GLN A C 1
ATOM 756 O O . GLN A 1 90 ? 5.085 -11.876 -8.152 1.00 93.88 90 GLN A O 1
ATOM 761 N N . ASP A 1 91 ? 6.761 -13.217 -8.828 1.00 91.25 91 ASP A N 1
ATOM 762 C CA . ASP A 1 91 ? 7.717 -12.842 -7.780 1.00 91.25 91 ASP A CA 1
ATOM 763 C C . ASP A 1 91 ? 8.404 -11.488 -8.071 1.00 91.25 91 ASP A C 1
ATOM 765 O O . ASP A 1 91 ? 8.342 -10.993 -9.202 1.00 91.25 91 ASP A O 1
ATOM 769 N N . PRO A 1 92 ? 9.002 -10.825 -7.060 1.00 87.12 92 PRO A N 1
ATOM 770 C CA . PRO A 1 92 ? 9.520 -9.466 -7.194 1.00 87.12 92 PRO A CA 1
ATOM 771 C C . PRO A 1 92 ? 10.714 -9.398 -8.148 1.00 87.12 92 PRO A C 1
ATOM 773 O O . PRO A 1 92 ? 11.660 -10.170 -8.014 1.00 87.12 92 PRO A O 1
ATOM 776 N N . VAL A 1 93 ? 10.714 -8.425 -9.060 1.00 81.12 93 VAL A N 1
ATOM 777 C CA . VAL A 1 93 ? 11.902 -8.095 -9.855 1.00 81.12 93 VAL A CA 1
ATOM 778 C C . VAL A 1 93 ? 12.925 -7.398 -8.956 1.00 81.12 93 VAL A C 1
ATOM 780 O O . VAL A 1 93 ? 12.602 -6.406 -8.295 1.00 81.12 93 VAL A O 1
ATOM 783 N N . GLU A 1 94 ? 14.168 -7.882 -8.950 1.00 69.00 94 GLU A N 1
ATOM 784 C CA . GLU A 1 94 ? 15.266 -7.213 -8.251 1.00 69.00 94 GLU A CA 1
ATOM 785 C C . GLU A 1 94 ? 15.618 -5.889 -8.946 1.00 69.00 94 GLU A C 1
ATOM 787 O O . GLU A 1 94 ? 16.154 -5.848 -10.054 1.00 69.00 94 GLU A O 1
ATOM 792 N N . VAL A 1 95 ? 15.291 -4.776 -8.286 1.00 58.50 95 VAL A N 1
ATOM 793 C CA . VAL A 1 95 ? 15.617 -3.423 -8.746 1.00 58.50 95 VAL A CA 1
ATOM 794 C C . VAL A 1 95 ? 16.844 -2.904 -8.002 1.00 58.50 95 VAL A C 1
ATOM 796 O O . VAL A 1 95 ? 16.777 -2.594 -6.810 1.00 58.50 95 VAL A O 1
ATOM 799 N N . ASP A 1 96 ? 17.940 -2.725 -8.748 1.00 51.81 96 ASP A N 1
ATOM 800 C CA . ASP A 1 96 ? 19.127 -1.960 -8.341 1.00 51.81 96 ASP A CA 1
ATOM 801 C C . ASP A 1 96 ? 18.729 -0.603 -7.736 1.00 51.81 96 ASP A C 1
ATOM 803 O O . ASP A 1 96 ? 18.495 0.383 -8.449 1.00 51.81 96 ASP A O 1
ATOM 807 N N . SER A 1 97 ? 18.710 -0.514 -6.406 1.00 54.06 97 SER A N 1
ATOM 808 C CA . SER A 1 97 ? 18.251 0.692 -5.697 1.00 54.06 97 SER A CA 1
ATOM 809 C C . SER A 1 97 ? 19.186 1.907 -5.857 1.00 54.06 97 SER A C 1
ATOM 811 O O . SER A 1 97 ? 18.824 3.018 -5.480 1.00 54.06 97 SER A O 1
ATOM 813 N N . ASN A 1 98 ? 20.345 1.726 -6.498 1.00 50.41 98 ASN A N 1
ATOM 814 C CA . ASN A 1 98 ? 21.331 2.755 -6.853 1.00 50.41 98 ASN A CA 1
ATOM 815 C C . ASN A 1 98 ? 20.739 3.917 -7.698 1.00 50.41 98 ASN A C 1
ATOM 817 O O . ASN A 1 98 ? 21.178 5.062 -7.617 1.00 50.41 98 ASN A O 1
ATOM 821 N N . LYS A 1 99 ? 19.706 3.650 -8.511 1.00 44.44 99 LYS A N 1
ATOM 822 C CA . LYS A 1 99 ? 19.243 4.565 -9.581 1.00 44.44 99 LYS A CA 1
ATOM 823 C C . LYS A 1 99 ? 18.245 5.650 -9.109 1.00 44.44 99 LYS A C 1
ATOM 825 O O . LYS A 1 99 ? 17.972 6.605 -9.842 1.00 44.44 99 LYS A O 1
ATOM 830 N N . GLU A 1 100 ? 17.722 5.540 -7.884 1.00 48.19 100 GLU A N 1
ATOM 831 C CA . GLU A 1 100 ? 16.645 6.395 -7.342 1.00 48.19 100 GLU A CA 1
ATOM 832 C C . GLU A 1 100 ? 17.115 7.849 -7.082 1.00 48.19 100 GLU A C 1
ATOM 834 O O . GLU A 1 100 ? 16.490 8.815 -7.531 1.00 48.19 100 GLU A O 1
ATOM 839 N N . GLY A 1 101 ? 18.287 8.020 -6.450 1.00 42.34 101 GLY A N 1
ATOM 840 C CA . GLY A 1 101 ? 18.848 9.316 -6.016 1.00 42.34 101 GLY A CA 1
ATOM 841 C C . GLY A 1 101 ? 19.266 10.287 -7.136 1.00 42.34 101 GLY A C 1
ATOM 842 O O . GLY A 1 101 ? 19.782 11.380 -6.872 1.00 42.34 101 GLY A O 1
ATOM 843 N N . ALA A 1 102 ? 19.060 9.913 -8.400 1.00 43.25 102 ALA A N 1
ATOM 844 C CA . ALA A 1 102 ? 19.220 10.786 -9.562 1.00 43.25 102 ALA A CA 1
ATOM 845 C C . ALA A 1 102 ? 17.925 11.541 -9.927 1.00 43.25 102 ALA A C 1
ATOM 847 O O . ALA A 1 102 ? 17.991 12.661 -10.433 1.00 43.25 102 ALA A O 1
ATOM 848 N N . HIS A 1 103 ? 16.748 10.963 -9.659 1.00 44.25 103 HIS A N 1
ATOM 849 C CA . HIS A 1 103 ? 15.474 11.510 -10.140 1.00 44.25 103 HIS A CA 1
ATOM 850 C C . HIS A 1 103 ? 14.971 12.677 -9.281 1.00 44.25 103 HIS A C 1
ATOM 852 O O . HIS A 1 103 ? 14.599 13.721 -9.819 1.00 44.25 103 HIS A O 1
ATOM 858 N N . GLN A 1 104 ? 15.047 12.554 -7.953 1.00 50.94 104 GLN A N 1
ATOM 859 C CA . GLN A 1 104 ? 14.546 13.571 -7.018 1.00 50.94 104 GLN A CA 1
ATOM 860 C C . GLN A 1 104 ? 15.254 14.933 -7.179 1.00 50.94 104 GLN A C 1
ATOM 862 O O . GLN A 1 104 ? 14.621 15.985 -7.091 1.00 50.94 104 GLN A O 1
ATOM 867 N N . ARG A 1 105 ? 16.549 14.929 -7.532 1.00 53.69 105 ARG A N 1
ATOM 868 C CA . ARG A 1 105 ? 17.345 16.149 -7.771 1.00 53.69 105 ARG A CA 1
ATOM 869 C C . ARG A 1 105 ? 16.925 16.953 -9.010 1.00 53.69 105 ARG A C 1
ATOM 871 O O . ARG A 1 105 ? 17.245 18.136 -9.084 1.00 53.69 105 ARG A O 1
ATOM 878 N N . ARG A 1 106 ? 16.186 16.372 -9.967 1.00 53.59 106 ARG A N 1
ATOM 879 C CA . ARG A 1 106 ? 15.763 17.088 -11.191 1.00 53.59 106 ARG A CA 1
ATOM 880 C C . ARG A 1 106 ? 14.588 18.048 -10.979 1.00 53.59 106 ARG A C 1
ATOM 882 O O . ARG A 1 106 ? 14.391 18.920 -11.818 1.00 53.59 106 ARG A O 1
ATOM 889 N N . MET A 1 107 ? 13.836 17.928 -9.881 1.00 53.06 107 MET A N 1
ATOM 890 C CA . MET A 1 107 ? 12.701 18.820 -9.583 1.00 53.06 107 MET A CA 1
ATOM 891 C C . MET A 1 107 ? 13.124 20.149 -8.936 1.00 53.06 107 MET A C 1
ATOM 893 O O . MET A 1 107 ? 12.478 21.166 -9.159 1.00 53.06 107 MET A O 1
ATOM 897 N N . ALA A 1 108 ? 14.235 20.175 -8.192 1.00 54.69 108 ALA A N 1
ATOM 898 C CA . ALA A 1 108 ? 14.710 21.375 -7.491 1.00 54.69 108 ALA A CA 1
ATOM 899 C C . ALA A 1 108 ? 15.381 22.427 -8.407 1.00 54.69 108 ALA A C 1
ATOM 901 O O . ALA A 1 108 ? 15.639 23.553 -7.988 1.00 54.69 108 ALA A O 1
ATOM 902 N N . ALA A 1 109 ? 15.689 22.080 -9.660 1.00 55.91 109 ALA A N 1
ATOM 903 C CA . ALA A 1 109 ? 16.597 22.839 -10.521 1.00 55.91 109 ALA A CA 1
ATOM 904 C C . ALA A 1 109 ? 15.893 23.741 -11.561 1.00 55.91 109 ALA A C 1
ATOM 906 O O . ALA A 1 109 ? 16.245 23.715 -12.742 1.00 55.91 109 ALA A O 1
ATOM 907 N N . LYS A 1 110 ? 14.909 24.562 -11.156 1.00 58.47 110 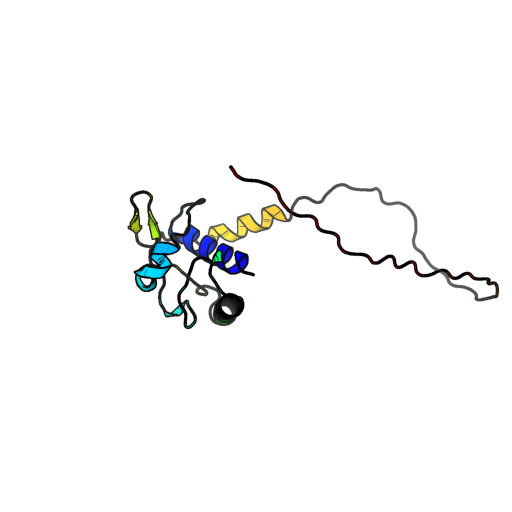LYS A N 1
ATOM 908 C CA . LYS A 1 110 ? 14.285 25.554 -12.062 1.00 58.47 110 LYS A CA 1
ATOM 909 C C . LYS A 1 110 ? 13.950 26.894 -11.392 1.00 58.47 110 LYS A C 1
ATOM 911 O O . LYS A 1 110 ? 12.797 27.299 -11.322 1.00 58.47 110 LYS A O 1
ATOM 916 N N . GLY A 1 111 ? 14.991 27.605 -10.956 1.00 47.84 111 GLY A N 1
ATOM 917 C CA . GLY A 1 111 ? 14.883 28.930 -10.333 1.00 47.84 111 GLY A CA 1
ATOM 918 C C . GLY A 1 111 ? 16.113 29.813 -10.560 1.00 47.84 111 GLY A C 1
ATOM 919 O O . GLY A 1 111 ? 16.864 30.068 -9.626 1.00 47.84 111 GLY A O 1
ATOM 920 N N . LYS A 1 112 ? 16.344 30.274 -11.800 1.00 57.25 112 LYS A N 1
ATOM 921 C CA . LYS A 1 112 ? 17.328 31.332 -12.109 1.00 57.25 112 LYS A CA 1
ATOM 922 C C . LYS A 1 112 ? 16.828 32.277 -13.206 1.00 57.25 112 LYS A C 1
ATOM 924 O O . LYS A 1 112 ? 16.885 31.953 -14.389 1.00 57.25 112 LYS A O 1
ATOM 929 N N . ARG A 1 113 ? 16.422 33.480 -12.800 1.00 49.97 113 ARG A N 1
ATOM 930 C CA . ARG A 1 113 ? 16.514 34.730 -13.575 1.00 49.97 113 ARG A CA 1
ATOM 931 C C . ARG A 1 113 ? 17.090 35.788 -12.630 1.00 49.97 113 ARG A C 1
ATOM 933 O O . ARG A 1 113 ? 16.829 35.719 -11.432 1.00 49.97 113 ARG A O 1
ATOM 940 N N . LYS A 1 114 ? 17.935 36.686 -13.139 1.00 50.75 114 LYS A N 1
ATOM 941 C CA . LYS A 1 114 ? 18.600 37.723 -12.335 1.00 50.75 114 LYS A CA 1
ATOM 942 C C . LYS A 1 114 ? 17.811 39.034 -12.367 1.00 50.75 114 LYS A C 1
ATOM 944 O O . LYS A 1 114 ? 17.259 39.372 -13.409 1.00 50.75 114 LYS A O 1
ATOM 949 N N . ALA A 1 115 ? 17.875 39.779 -11.268 1.00 37.44 115 ALA A N 1
ATOM 950 C CA . ALA A 1 115 ? 17.850 41.240 -11.275 1.00 37.44 115 ALA A CA 1
ATOM 951 C C . ALA A 1 115 ? 19.291 41.759 -11.062 1.00 37.44 115 ALA A C 1
ATOM 953 O O . ALA A 1 115 ? 20.171 40.981 -10.674 1.00 37.44 115 ALA A O 1
ATOM 954 N N . ALA A 1 116 ? 19.546 43.030 -11.374 1.00 38.84 116 ALA A N 1
ATOM 955 C CA . ALA A 1 116 ? 20.861 43.656 -11.220 1.00 38.84 116 ALA A CA 1
ATOM 956 C C . ALA A 1 116 ? 21.138 44.067 -9.753 1.00 38.84 116 ALA A C 1
ATOM 958 O O . ALA A 1 116 ? 20.184 44.246 -8.995 1.00 38.84 116 ALA A O 1
ATOM 959 N N . PRO A 1 117 ? 22.413 44.191 -9.338 1.00 58.69 117 PRO A N 1
ATOM 960 C CA . PRO A 1 117 ? 22.776 44.729 -8.032 1.00 58.69 117 PRO A CA 1
ATOM 961 C C . PRO A 1 117 ? 22.909 46.255 -8.103 1.00 58.69 117 PRO A C 1
ATOM 963 O O . PRO A 1 117 ? 23.759 46.744 -8.840 1.00 58.69 117 PRO A O 1
ATOM 966 N N . ASP A 1 118 ? 22.130 46.990 -7.309 1.00 43.25 118 ASP A N 1
ATOM 967 C CA . ASP A 1 118 ? 22.298 48.439 -7.175 1.00 43.25 118 ASP A CA 1
ATOM 968 C C . ASP A 1 118 ? 22.034 48.953 -5.753 1.00 43.25 118 ASP A C 1
ATOM 970 O O . ASP A 1 118 ? 21.191 48.436 -5.021 1.00 43.25 118 ASP A O 1
ATOM 974 N N . HIS A 1 119 ? 22.793 50.001 -5.430 1.00 40.81 119 HIS A N 1
ATOM 975 C CA . HIS A 1 119 ? 22.810 50.864 -4.245 1.00 40.81 119 HIS A CA 1
ATOM 976 C C . HIS A 1 119 ? 22.970 50.245 -2.825 1.00 40.81 119 HIS A C 1
ATOM 978 O O . HIS A 1 119 ? 22.104 49.556 -2.301 1.00 40.81 119 HIS A O 1
ATOM 984 N N . TRP A 1 120 ? 24.103 50.631 -2.220 1.00 34.53 120 TRP A N 1
ATOM 985 C CA . TRP A 1 120 ? 24.427 51.007 -0.825 1.00 34.53 120 TRP A CA 1
ATOM 986 C C . TRP A 1 120 ? 23.988 50.214 0.428 1.00 34.53 120 TRP A C 1
ATOM 988 O O . TRP A 1 120 ? 22.972 49.534 0.503 1.00 34.53 120 TRP A O 1
ATOM 998 N N . LEU A 1 121 ? 24.844 50.357 1.449 1.00 38.19 121 LEU A N 1
ATOM 999 C CA . LEU A 1 121 ? 24.709 49.848 2.812 1.00 38.19 121 LEU A CA 1
ATOM 1000 C C . LEU A 1 121 ? 23.969 50.883 3.679 1.00 38.19 121 LEU A C 1
ATOM 1002 O O . LEU A 1 121 ? 24.284 52.069 3.599 1.00 38.19 121 LEU A O 1
ATOM 1006 N N . THR A 1 122 ? 23.049 50.445 4.537 1.00 39.47 122 THR A N 1
ATOM 1007 C CA . THR A 1 122 ? 22.519 51.268 5.638 1.00 39.47 122 THR A CA 1
ATOM 1008 C C . THR A 1 122 ? 23.539 51.380 6.763 1.00 39.47 122 THR A C 1
ATOM 1010 O O . THR A 1 122 ? 24.023 50.343 7.217 1.00 39.47 122 THR A O 1
ATOM 1013 N N . ASP A 1 123 ? 23.773 52.587 7.276 1.00 43.78 123 ASP A N 1
ATOM 1014 C CA . ASP A 1 123 ? 24.391 52.792 8.591 1.00 43.78 123 ASP A CA 1
ATOM 1015 C C . ASP A 1 123 ? 24.063 54.188 9.160 1.00 43.78 123 ASP A C 1
ATOM 1017 O O . ASP A 1 123 ? 23.661 55.077 8.404 1.00 43.78 123 ASP A O 1
ATOM 1021 N N . THR A 1 124 ? 24.331 54.397 10.456 1.00 39.56 124 THR A N 1
ATOM 1022 C CA . THR A 1 124 ? 24.076 55.614 11.280 1.00 39.56 124 THR A CA 1
ATOM 1023 C C . THR A 1 124 ? 22.665 55.744 11.892 1.00 39.56 124 THR A C 1
ATOM 1025 O O . THR A 1 124 ? 21.649 55.624 11.210 1.00 39.56 124 THR A O 1
ATOM 1028 N N . GLU A 1 125 ? 22.619 56.020 13.203 1.00 43.94 125 GLU A N 1
ATOM 1029 C CA . GLU A 1 125 ? 21.423 56.402 13.983 1.00 43.94 125 GLU A CA 1
ATOM 1030 C C . GLU A 1 125 ? 21.018 57.879 13.761 1.00 43.94 125 GLU A C 1
ATOM 1032 O O . GLU A 1 125 ? 21.810 58.650 13.227 1.00 43.94 125 GLU A O 1
ATOM 1037 N N . GLU A 1 126 ? 19.830 58.301 14.231 1.00 35.16 126 GLU A N 1
ATOM 1038 C CA . GLU A 1 126 ? 19.676 59.290 15.333 1.00 35.16 126 GLU A CA 1
ATOM 1039 C C . GLU A 1 126 ? 18.186 59.697 15.568 1.00 35.16 126 GLU A C 1
ATOM 1041 O O . GLU A 1 126 ? 17.349 59.596 14.678 1.00 35.16 126 GLU A O 1
ATOM 1046 N N . SER A 1 127 ? 17.871 60.131 16.799 1.00 40.38 127 SER A N 1
ATOM 1047 C CA . SER A 1 127 ? 16.698 60.901 17.286 1.00 40.38 127 SER A CA 1
ATOM 1048 C C . SER A 1 127 ? 15.265 60.571 16.811 1.00 40.38 127 SER A C 1
ATOM 1050 O O . SER A 1 127 ? 14.790 61.026 15.778 1.00 40.38 127 SER A O 1
ATOM 1052 N N . LYS A 1 128 ? 14.515 59.912 17.705 1.00 42.06 128 LYS A N 1
ATOM 1053 C CA . LYS A 1 128 ? 13.519 60.515 18.635 1.00 42.06 128 LYS A CA 1
ATOM 1054 C C . LYS A 1 128 ? 12.683 61.760 18.207 1.00 42.06 128 LYS A C 1
ATOM 1056 O O . LYS A 1 128 ? 13.206 62.699 17.620 1.00 42.06 128 LYS A O 1
ATOM 1061 N N . ASP A 1 129 ? 11.457 61.784 18.759 1.00 42.00 129 ASP A N 1
ATOM 1062 C CA . ASP A 1 129 ? 10.414 62.842 18.827 1.00 42.00 129 ASP A CA 1
ATOM 1063 C C . ASP A 1 129 ? 9.498 63.017 17.591 1.00 42.00 129 ASP A C 1
ATOM 1065 O O . ASP A 1 129 ? 9.931 62.831 16.461 1.00 42.00 129 ASP A O 1
ATOM 1069 N N . ASP A 1 130 ? 8.217 63.406 17.708 1.00 44.59 130 ASP A N 1
ATOM 1070 C CA . ASP A 1 130 ? 7.189 63.269 18.773 1.00 44.59 130 ASP A CA 1
ATOM 1071 C C . ASP A 1 130 ? 5.808 63.658 18.158 1.00 44.59 130 ASP A C 1
ATOM 1073 O O . ASP A 1 130 ? 5.762 64.421 17.196 1.00 44.59 130 ASP A O 1
ATOM 1077 N N . GLN A 1 131 ? 4.696 63.209 18.757 1.00 35.28 131 GLN A N 1
ATOM 1078 C CA . GLN A 1 131 ? 3.292 63.648 18.542 1.00 35.28 131 GLN A CA 1
ATOM 1079 C C . GLN A 1 131 ? 2.611 63.431 17.170 1.00 35.28 131 GLN A C 1
ATOM 1081 O O . GLN A 1 131 ? 3.193 63.540 16.101 1.00 35.28 131 GLN A O 1
ATOM 1086 N N . GLY A 1 132 ? 1.283 63.243 17.232 1.00 32.78 132 GLY A N 1
ATOM 1087 C CA . GLY A 1 132 ? 0.358 63.382 16.097 1.00 32.78 132 GLY A CA 1
ATOM 1088 C C . GLY A 1 132 ? 0.244 62.156 15.171 1.00 32.78 132 GLY A C 1
ATOM 1089 O O . GLY A 1 132 ? 1.148 61.868 14.404 1.00 32.78 132 GLY A O 1
ATOM 1090 N N . GLY A 1 133 ? -0.867 61.417 15.112 1.00 30.72 133 GLY A N 1
ATOM 1091 C CA . GLY A 1 133 ? -2.133 61.518 15.845 1.00 30.72 133 GLY A CA 1
ATOM 1092 C C . GLY A 1 133 ? -3.339 61.195 14.949 1.00 30.72 133 GLY A C 1
ATOM 1093 O O . GLY A 1 133 ? -3.202 61.121 13.735 1.00 30.72 133 GLY A O 1
ATOM 1094 N N . LEU A 1 134 ? -4.522 61.084 15.568 1.00 41.09 134 LEU A N 1
ATOM 1095 C CA . LEU A 1 134 ? -5.845 61.011 14.922 1.00 41.09 134 LEU A CA 1
ATOM 1096 C C . LEU A 1 134 ? -6.149 59.733 14.096 1.00 41.09 134 LEU A C 1
ATOM 1098 O O . LEU A 1 134 ? -5.822 59.666 12.921 1.00 41.09 134 LEU A O 1
ATOM 1102 N N . THR A 1 135 ? -6.814 58.768 14.759 1.00 38.88 135 THR A N 1
ATOM 1103 C CA . THR A 1 135 ? -8.058 58.025 14.380 1.00 38.88 135 THR A CA 1
ATOM 1104 C C . THR A 1 135 ? -8.291 57.594 12.901 1.00 38.88 135 THR A C 1
ATOM 1106 O O . THR A 1 135 ? -7.822 58.205 11.952 1.00 38.88 135 THR A O 1
ATOM 1109 N N . LYS A 1 136 ? -9.073 56.545 12.587 1.00 42.81 136 LYS A N 1
ATOM 1110 C CA . LYS A 1 136 ? -10.469 56.270 13.018 1.00 42.81 136 LYS A CA 1
ATOM 1111 C C . LYS A 1 136 ? -10.825 54.783 12.929 1.00 42.81 136 LYS A C 1
ATOM 1113 O O . LYS A 1 136 ? -10.185 54.040 12.189 1.00 42.81 136 LYS A O 1
ATOM 1118 N N . GLU A 1 137 ? -11.849 54.378 13.676 1.00 47.97 137 GLU A N 1
ATOM 1119 C CA . GLU A 1 137 ? -12.452 53.043 13.593 1.00 47.97 137 GLU A CA 1
ATOM 1120 C C . GLU A 1 137 ? -13.245 52.840 12.285 1.00 47.97 137 GLU A C 1
ATOM 1122 O O . GLU A 1 137 ? -13.795 53.808 11.767 1.00 47.97 137 GLU A O 1
ATOM 1127 N N . GLU A 1 138 ? -13.379 51.589 11.811 1.00 36.84 138 GLU A N 1
ATOM 1128 C CA . GLU A 1 138 ? -14.701 50.956 11.600 1.00 36.84 138 GLU A CA 1
ATOM 1129 C C . GLU A 1 138 ? -14.596 49.418 11.438 1.00 36.84 138 GLU A C 1
ATOM 1131 O O . GLU A 1 138 ? -13.721 48.904 10.742 1.00 36.84 138 GLU A O 1
ATOM 1136 N N . GLU A 1 139 ? -15.498 48.686 12.097 1.00 43.78 139 GLU A N 1
ATOM 1137 C CA . GLU A 1 139 ? -15.743 47.228 12.049 1.00 43.78 139 GLU A CA 1
ATOM 1138 C C . GLU A 1 139 ? -17.130 47.010 12.704 1.00 43.78 139 GLU A C 1
ATOM 1140 O O . GLU A 1 139 ? -17.468 47.794 13.599 1.00 43.78 139 GLU A O 1
ATOM 1145 N N . PRO A 1 140 ? -17.936 45.970 12.396 1.00 52.81 140 PRO A N 1
ATOM 1146 C CA . PRO A 1 140 ? -17.992 45.072 11.233 1.00 52.81 140 PRO A CA 1
ATOM 1147 C C . PRO A 1 140 ? -19.268 45.321 10.386 1.00 52.81 140 PRO A C 1
ATOM 1149 O O . PRO A 1 140 ? -20.125 46.132 10.733 1.00 52.81 140 PRO A O 1
ATOM 1152 N N . SER A 1 141 ? -19.515 44.502 9.351 1.00 40.81 141 SER A N 1
ATOM 1153 C CA . SER A 1 141 ? -20.902 44.229 8.916 1.00 40.81 141 SER A CA 1
ATOM 1154 C C . SER A 1 141 ? -21.189 42.734 8.707 1.00 40.81 141 SER A C 1
ATOM 1156 O O . SER A 1 141 ? -20.684 42.078 7.800 1.00 40.81 141 SER A O 1
ATOM 1158 N N . ASN A 1 142 ? -22.038 42.181 9.580 1.00 42.75 142 ASN A N 1
ATOM 1159 C CA . ASN A 1 142 ? -22.577 40.821 9.493 1.00 42.75 142 ASN A CA 1
ATOM 1160 C C . ASN A 1 142 ? -23.942 40.856 8.793 1.00 42.75 142 ASN A C 1
ATOM 1162 O O . ASN A 1 142 ? -24.862 41.512 9.281 1.00 42.75 142 ASN A O 1
ATOM 1166 N N . VAL A 1 143 ? -24.104 40.089 7.710 1.00 44.69 143 VAL A N 1
ATOM 1167 C CA . VAL A 1 143 ? -25.426 39.742 7.167 1.00 44.69 143 VAL A CA 1
ATOM 1168 C C . VAL A 1 143 ? -25.548 38.226 7.051 1.00 44.69 143 VAL A C 1
ATOM 1170 O O . VAL A 1 143 ? -24.987 37.595 6.159 1.00 44.69 143 VAL A O 1
ATOM 1173 N N . SER A 1 144 ? -26.330 37.642 7.957 1.00 46.53 144 SER A N 1
ATOM 1174 C CA . SER A 1 144 ? -26.640 36.212 7.992 1.00 46.53 144 SER A CA 1
ATOM 1175 C C . SER A 1 144 ? -28.063 35.949 7.494 1.00 46.53 144 SER A C 1
ATOM 1177 O O . SER A 1 144 ? -29.011 36.428 8.118 1.00 46.53 144 SER A O 1
ATOM 1179 N N . ARG A 1 145 ? -28.254 35.129 6.442 1.00 40.28 145 ARG A N 1
ATOM 1180 C CA . ARG A 1 145 ? -29.533 34.412 6.230 1.00 40.28 145 ARG A CA 1
ATOM 1181 C C . ARG A 1 145 ? -29.471 33.203 5.281 1.00 40.28 145 ARG A C 1
ATOM 1183 O O . ARG A 1 145 ? -29.222 33.328 4.089 1.00 40.28 145 ARG A O 1
ATOM 1190 N N . GLN A 1 146 ? -29.826 32.044 5.830 1.00 43.25 146 GLN A N 1
ATOM 1191 C CA . GLN A 1 146 ? -30.441 30.892 5.153 1.00 43.25 146 GLN A CA 1
ATOM 1192 C C . GLN A 1 146 ? -31.917 30.794 5.616 1.00 43.25 146 GLN A C 1
ATOM 1194 O O . GLN A 1 146 ? -32.277 31.473 6.581 1.00 43.25 146 GLN A O 1
ATOM 1199 N N . PRO A 1 147 ? -32.736 29.857 5.099 1.00 53.03 147 PRO A N 1
ATOM 1200 C CA . PRO A 1 147 ? -32.904 29.417 3.709 1.00 53.03 147 PRO A CA 1
ATOM 1201 C C . PRO A 1 147 ? -34.388 29.553 3.267 1.00 53.03 147 PRO A C 1
ATOM 1203 O O . PRO A 1 147 ? -35.235 29.995 4.039 1.00 53.03 147 PRO A O 1
ATOM 1206 N N . GLY A 1 148 ? -34.736 29.127 2.047 1.00 36.94 148 GLY A N 1
ATOM 1207 C CA . GLY A 1 148 ? -36.129 29.035 1.576 1.00 36.94 148 GLY A CA 1
ATOM 1208 C C . GLY A 1 148 ? -36.352 27.804 0.692 1.00 36.94 148 GLY A C 1
ATOM 1209 O O . GLY A 1 148 ? -35.427 27.370 0.009 1.00 36.94 148 GLY A O 1
ATOM 1210 N N . ALA A 1 149 ? -37.556 27.225 0.724 1.00 46.25 149 ALA A N 1
ATOM 1211 C CA . ALA A 1 149 ? -37.898 25.979 0.030 1.00 46.25 149 ALA A CA 1
ATOM 1212 C C . ALA A 1 149 ? -39.288 26.056 -0.623 1.00 46.25 149 ALA A C 1
ATOM 1214 O O . ALA A 1 149 ? -40.184 26.712 -0.093 1.00 46.25 149 ALA A O 1
ATOM 1215 N N . GLN A 1 150 ? -39.493 25.337 -1.730 1.00 45.25 150 GLN A N 1
ATOM 1216 C CA . GLN A 1 150 ? -40.824 25.065 -2.288 1.00 45.25 150 GLN A CA 1
ATOM 1217 C C . GLN A 1 150 ? -40.881 23.660 -2.919 1.00 45.25 150 GLN A C 1
ATOM 1219 O O . GLN A 1 150 ? -39.876 22.950 -2.927 1.00 45.25 150 GLN A O 1
ATOM 1224 N N . SER A 1 151 ? -42.073 23.192 -3.306 1.00 52.09 151 SER A N 1
ATOM 1225 C CA . SER A 1 151 ? -42.392 21.754 -3.282 1.00 52.09 151 SER A CA 1
ATOM 1226 C C . SER A 1 151 ? -43.493 21.347 -4.278 1.00 52.09 151 SER A C 1
ATOM 1228 O O . SER A 1 151 ? -44.598 21.880 -4.169 1.00 52.09 151 SER A O 1
ATOM 1230 N N . LYS A 1 152 ? -43.250 20.285 -5.077 1.00 52.53 152 LYS A N 1
ATOM 1231 C CA . LYS A 1 152 ? -44.235 19.578 -5.948 1.00 52.53 152 LYS A CA 1
ATOM 1232 C C . LYS A 1 152 ? -44.780 20.458 -7.105 1.00 52.53 152 LYS A C 1
ATOM 1234 O O . LYS A 1 152 ? -44.392 21.615 -7.198 1.00 52.53 152 LYS A O 1
ATOM 1239 N N . HIS A 1 153 ? -45.615 20.023 -8.059 1.00 44.41 153 HIS A N 1
ATOM 1240 C CA . HIS A 1 153 ? -46.339 18.764 -8.381 1.00 44.41 153 HIS A CA 1
ATOM 1241 C C . HIS A 1 153 ? -45.986 18.326 -9.842 1.00 44.41 153 HIS A C 1
ATOM 1243 O O . HIS A 1 153 ? -45.147 18.978 -10.452 1.00 44.41 153 HIS A O 1
ATOM 1249 N N . HIS A 1 154 ? -46.503 17.262 -10.485 1.00 46.69 154 HIS A N 1
ATOM 1250 C CA . HIS A 1 154 ? -47.563 16.275 -10.181 1.00 46.69 154 HIS A CA 1
ATOM 1251 C C . HIS A 1 154 ? -47.161 14.865 -10.703 1.00 46.69 154 HIS A C 1
ATOM 1253 O O . HIS A 1 154 ? -46.053 14.670 -11.200 1.00 46.69 154 HIS A O 1
ATOM 1259 N N . SER A 1 155 ? -48.077 13.896 -10.638 1.00 46.44 155 SER A N 1
ATOM 1260 C CA . SER A 1 155 ? -48.118 12.703 -11.507 1.00 46.44 155 SER A CA 1
ATOM 1261 C C . SER A 1 155 ? -49.563 12.444 -11.928 1.00 46.44 155 SER A C 1
ATOM 1263 O O . SER A 1 155 ? -50.443 12.616 -11.085 1.00 46.44 155 SER A O 1
ATOM 1265 N N . GLU A 1 156 ? -49.788 12.029 -13.173 1.00 57.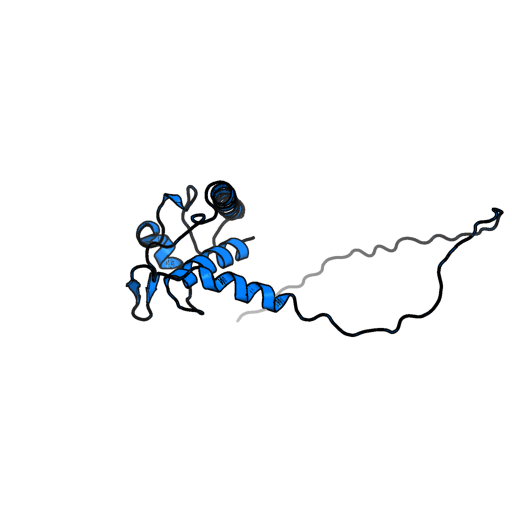28 156 GLU A N 1
ATOM 1266 C CA . GLU A 1 156 ? -50.946 11.245 -13.637 1.00 57.28 156 GLU A CA 1
ATOM 1267 C C . GLU A 1 156 ? -50.537 10.496 -14.918 1.00 57.28 156 GLU A C 1
ATOM 1269 O O . GLU A 1 156 ? -49.736 11.086 -15.685 1.00 57.28 156 GLU A O 1
#

pLDDT: mean 72.16, std 22.38, range [30.72, 95.06]

Foldseek 3Di:
DLVVLVVVVVVQQCQQVVPPPDDDPQVCCQVVVVLWFPPLQADPDGRHRSVPDDPVRVVRNVVQLVVVCVVDVVPSTHTQWHADPVRDTHGGDDDPPVPPVVPVVVVVPPDDDDDDDDDDDDDDDDDDDDDDDDDDDDDDDDDDDDDDDDDDDDDD

Secondary structure (DSSP, 8-state):
-HHHHHHHHHHHHHHHH--TTPPP-HHHHHHSHHHHB-GGGS-SS----TTT--HHHHHHHHHHHHHHHTT-TT-S--BS-EE-TT--EEPPP---GGGGGGTGGGTS-----PPPP---------------------------------------

Sequence (156 aa):
MKHMVQGFITFHYRRPSGMKDGSVPWMQISTQRSDYISGKYLSQGKLWEPSKLQKKEVISFLEFWRDREKSDLANVFTFRKWRDTTGTLQDPVEVDSNKEGAHQRRMAAKGKRKAAPDHWLTDTEESKDDQGGLTKEEEPSNVSRQPGAQSKHHSE

Radius of gyration: 29.31 Å; chains: 1; bounding box: 76×78×37 Å